Protein AF-A0A383BHK9-F1 (afdb_monomer_lite)

Secondary structure (DSSP, 8-state):
---TTSHHHH--SHHHHIIIIIHHHHHHHHHHSPTT-EEEEE---EEE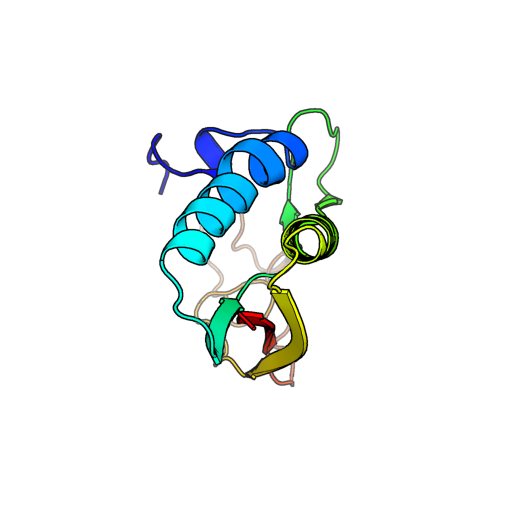--TT-SS-EEE--HHHHHHHHHT-TTEEEEEEEEEEEPPPTT-GGGT-PPP-SSTT-SGGGSPPPPPS-EEEEEEEEEE-

pLDDT: mean 89.37, std 9.7, range [52.38, 98.75]

Organism: NCBI:txid408172

Sequence (128 aa):
SYDDTQSWVRYKSIEEWNELFLHKALSNIWNTIKPGGYLLVNISDVNASSKGKKTKGWLSICDPMNDFLDTFKDSEYKGCVGYEMAKRPNCIGVGTAKVTEETNRKPEYILPDKEGLFGEPIWIWKKI

Radius of gyration: 17.71 Å; chains: 1; bounding box: 41×37×50 Å

Foldseek 3Di:
DQDCPDLCNVAQALVCSQPVPVLVVVVVVVVVADAQGKDKDQDDWDQADGPPDPDTDTRDRPVSNVVSQVPDPQKDWPDKDWDWDDDDAQDQVQQNNAQDPPPCRHPVSRDHHDPDTDTTIITMMGGD

Structure (mmCIF, N/CA/C/O backbone):
data_AF-A0A383BHK9-F1
#
_entry.id   AF-A0A383BHK9-F1
#
loop_
_atom_site.group_PDB
_atom_site.id
_atom_site.type_symbol
_atom_site.label_atom_id
_atom_site.label_alt_id
_atom_site.label_comp_id
_atom_site.label_asym_id
_atom_site.label_entity_id
_atom_site.label_seq_id
_atom_site.pdbx_PDB_ins_code
_atom_site.Cartn_x
_atom_site.Cartn_y
_atom_site.Cartn_z
_atom_site.occupancy
_atom_site.B_iso_or_equiv
_atom_site.auth_seq_id
_atom_site.auth_comp_id
_atom_site.auth_asym_id
_atom_site.auth_atom_id
_atom_site.pdbx_PDB_model_num
ATOM 1 N N . SER A 1 1 ? 4.279 8.735 -19.440 1.00 52.38 1 SER A N 1
ATOM 2 C CA . SER A 1 1 ? 3.474 9.762 -18.753 1.00 52.38 1 SER A CA 1
ATOM 3 C C . SER A 1 1 ? 4.365 10.415 -17.708 1.00 52.38 1 SER A C 1
ATOM 5 O O . SER A 1 1 ? 4.856 9.690 -16.851 1.00 52.38 1 SER A O 1
ATOM 7 N N . TYR A 1 2 ? 4.670 11.710 -17.844 1.00 62.31 2 TYR A N 1
ATOM 8 C CA . TYR A 1 2 ? 5.584 12.483 -16.977 1.00 62.31 2 TYR A CA 1
ATOM 9 C C . TYR A 1 2 ? 4.849 13.674 -16.347 1.00 62.31 2 TYR A C 1
ATOM 11 O O . TYR A 1 2 ? 5.348 14.788 -16.347 1.00 62.31 2 TYR A O 1
ATOM 19 N N . ASP A 1 3 ? 3.617 13.453 -15.895 1.00 82.25 3 ASP A N 1
ATOM 20 C CA . ASP A 1 3 ? 2.847 14.497 -15.223 1.00 82.25 3 ASP A CA 1
ATOM 21 C C . ASP A 1 3 ? 3.472 14.801 -13.849 1.00 82.25 3 ASP A C 1
ATOM 23 O O . ASP A 1 3 ? 3.668 13.896 -13.030 1.00 82.25 3 ASP A O 1
ATOM 27 N N . ASP A 1 4 ? 3.780 16.074 -13.604 1.00 83.88 4 ASP A N 1
ATOM 28 C CA . ASP A 1 4 ? 4.452 16.559 -12.394 1.00 83.88 4 ASP A CA 1
ATOM 29 C C . ASP A 1 4 ? 3.628 16.343 -11.114 1.00 83.88 4 ASP A C 1
ATOM 31 O O . ASP A 1 4 ? 4.156 16.412 -10.001 1.00 83.88 4 ASP A O 1
ATOM 35 N N . THR A 1 5 ? 2.334 16.042 -11.249 1.00 87.38 5 THR A N 1
ATOM 36 C CA . THR A 1 5 ? 1.436 15.752 -10.125 1.00 87.38 5 THR A CA 1
ATOM 37 C C . THR A 1 5 ? 1.540 14.314 -9.611 1.00 87.38 5 THR A C 1
ATOM 39 O O . THR A 1 5 ? 1.090 14.033 -8.496 1.00 87.38 5 THR A O 1
ATOM 42 N N . GLN A 1 6 ? 2.166 13.408 -10.370 1.00 88.00 6 GLN A N 1
ATOM 43 C CA . GLN A 1 6 ? 2.343 12.006 -9.987 1.00 88.00 6 GLN A CA 1
ATOM 44 C C . GLN A 1 6 ? 3.159 11.889 -8.691 1.00 88.00 6 GLN A C 1
ATOM 46 O O . GLN A 1 6 ? 4.201 12.525 -8.529 1.00 88.00 6 GLN A O 1
ATOM 51 N N . SER A 1 7 ? 2.729 11.035 -7.759 1.00 91.88 7 SER A N 1
ATOM 52 C CA . SER A 1 7 ? 3.352 10.950 -6.430 1.00 91.88 7 SER A CA 1
ATOM 53 C C . SER A 1 7 ? 4.832 10.570 -6.478 1.00 91.88 7 SER A C 1
ATOM 55 O O . SER A 1 7 ? 5.642 11.203 -5.812 1.00 91.88 7 SER A O 1
ATOM 57 N N . TRP A 1 8 ? 5.216 9.614 -7.325 1.00 87.25 8 TRP A N 1
ATOM 58 C CA . TRP A 1 8 ? 6.617 9.218 -7.532 1.00 87.25 8 TRP A CA 1
ATOM 59 C C . TRP A 1 8 ? 7.451 10.294 -8.253 1.00 87.25 8 TRP A C 1
ATOM 61 O O . TRP A 1 8 ? 8.683 10.267 -8.226 1.00 87.25 8 TRP A O 1
ATOM 71 N N . VAL A 1 9 ? 6.799 11.266 -8.906 1.00 88.75 9 VAL A N 1
ATOM 72 C CA . VAL A 1 9 ? 7.478 12.444 -9.454 1.00 88.75 9 VAL A CA 1
ATOM 73 C C . VAL A 1 9 ? 7.735 13.468 -8.349 1.00 88.75 9 VAL A C 1
ATOM 75 O O . VAL A 1 9 ? 8.824 14.038 -8.320 1.00 88.75 9 VAL A O 1
ATOM 78 N N . ARG A 1 10 ? 6.789 13.662 -7.427 1.00 91.69 10 ARG A N 1
ATOM 79 C CA . ARG A 1 10 ? 6.890 14.635 -6.328 1.00 91.69 10 ARG A CA 1
ATOM 80 C C . ARG A 1 10 ? 7.781 14.167 -5.175 1.00 91.69 10 ARG A C 1
ATOM 82 O O . ARG A 1 10 ? 8.545 14.967 -4.646 1.00 91.69 10 ARG A O 1
ATOM 89 N N . TYR A 1 11 ? 7.701 12.890 -4.815 1.00 93.56 11 TYR A N 1
ATOM 90 C CA . TYR A 1 11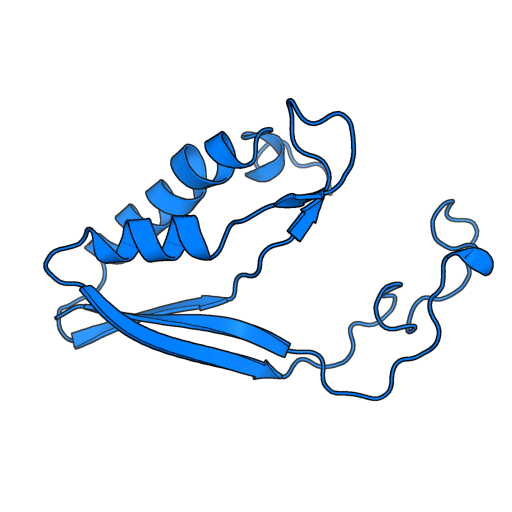 ? 8.441 12.271 -3.713 1.00 93.56 11 TYR A CA 1
ATOM 91 C C . TYR A 1 11 ? 9.460 11.301 -4.300 1.00 93.56 11 TYR A C 1
ATOM 93 O O . TYR A 1 11 ? 9.099 10.263 -4.855 1.00 93.56 11 TYR A O 1
ATOM 101 N N . LYS A 1 12 ? 10.733 11.705 -4.285 1.00 90.69 12 LYS A N 1
ATOM 102 C CA . LYS A 1 12 ? 11.779 11.049 -5.082 1.00 90.69 12 LYS A CA 1
ATOM 103 C C . LYS A 1 12 ? 12.503 9.952 -4.311 1.00 90.69 12 LYS A C 1
ATOM 105 O O . LYS A 1 12 ? 13.136 9.109 -4.952 1.00 90.69 12 LYS A O 1
ATOM 110 N N . SER A 1 13 ? 12.479 9.984 -2.978 1.00 93.81 13 SER A N 1
ATOM 111 C CA . SER A 1 13 ? 12.914 8.848 -2.164 1.00 93.81 13 SER A CA 1
ATOM 112 C C . SER A 1 13 ? 11.727 7.957 -1.802 1.00 93.81 13 SER A C 1
ATOM 114 O O . SER A 1 13 ? 10.587 8.418 -1.740 1.00 93.81 13 SER A O 1
ATOM 116 N N . ILE A 1 14 ? 11.993 6.671 -1.580 1.00 94.44 14 ILE A N 1
ATOM 117 C CA . ILE A 1 14 ? 10.961 5.723 -1.158 1.00 94.44 14 ILE A CA 1
ATOM 118 C C . ILE A 1 14 ? 10.392 6.079 0.219 1.00 94.44 14 ILE A C 1
ATOM 120 O O . ILE A 1 14 ? 9.195 5.949 0.440 1.00 94.44 14 ILE A O 1
ATOM 124 N N . GLU A 1 15 ? 11.230 6.592 1.116 1.00 94.75 15 GLU A N 1
ATOM 125 C CA . GLU A 1 15 ? 10.841 7.033 2.455 1.00 94.75 15 GLU A CA 1
ATOM 126 C C . GLU A 1 15 ? 9.875 8.224 2.368 1.00 94.75 15 GLU A C 1
ATOM 128 O O . GLU A 1 15 ? 8.776 8.170 2.916 1.00 94.75 15 GLU A O 1
ATOM 133 N N . GLU A 1 16 ? 10.226 9.251 1.580 1.00 96.12 16 GLU A N 1
ATOM 134 C CA . GLU A 1 16 ? 9.338 10.387 1.299 1.00 96.12 16 GLU A CA 1
ATOM 135 C C . GLU A 1 16 ? 8.022 9.920 0.670 1.00 96.12 16 GLU A C 1
ATOM 137 O O . GLU A 1 16 ? 6.956 10.433 1.004 1.00 96.12 16 GLU A O 1
ATOM 142 N N . TRP A 1 17 ? 8.080 8.960 -0.253 1.00 96.88 17 TRP A N 1
ATOM 143 C CA . TRP A 1 17 ? 6.893 8.458 -0.932 1.00 96.88 17 TRP A CA 1
ATOM 144 C C . TRP A 1 17 ? 5.963 7.694 0.023 1.00 96.88 17 TRP A C 1
ATOM 146 O O . TRP A 1 17 ? 4.753 7.933 0.017 1.00 96.88 17 TRP A O 1
ATOM 156 N N . ASN A 1 18 ? 6.508 6.839 0.890 1.00 97.25 18 ASN A N 1
ATOM 157 C CA . ASN A 1 18 ? 5.724 6.143 1.908 1.00 97.25 18 ASN A CA 1
ATOM 158 C C . ASN A 1 18 ? 5.093 7.143 2.889 1.00 97.25 18 ASN A C 1
ATOM 160 O O . ASN A 1 18 ? 3.872 7.188 3.027 1.00 97.25 18 ASN A O 1
ATOM 164 N N . GLU A 1 19 ? 5.889 8.014 3.507 1.00 97.38 19 GLU A N 1
ATOM 165 C CA . GLU A 1 19 ? 5.412 8.874 4.596 1.00 97.38 19 GLU A CA 1
ATOM 166 C C . GLU A 1 19 ? 4.576 10.065 4.117 1.00 97.38 19 GLU A C 1
ATOM 168 O O . GLU A 1 19 ? 3.541 10.396 4.702 1.00 97.38 19 GLU A O 1
ATOM 173 N N . LEU A 1 20 ? 5.013 10.748 3.057 1.00 97.00 20 LEU A N 1
ATOM 174 C CA . LEU A 1 20 ? 4.403 12.006 2.625 1.00 97.00 20 LEU A CA 1
ATOM 175 C C . LEU A 1 20 ? 3.281 11.813 1.609 1.00 97.00 20 LEU A C 1
ATOM 177 O O . LEU A 1 20 ? 2.508 12.754 1.410 1.00 97.00 20 LEU A O 1
ATOM 181 N N . PHE A 1 21 ? 3.174 10.633 0.996 1.00 97.50 21 PHE A N 1
ATOM 182 C CA . PHE A 1 21 ? 2.086 10.297 0.085 1.00 97.50 21 PHE A CA 1
ATOM 183 C C . PHE A 1 21 ? 1.234 9.141 0.600 1.00 97.50 21 PHE A C 1
ATOM 185 O O . PHE A 1 21 ? 0.075 9.379 0.942 1.00 97.50 21 PHE A O 1
ATOM 192 N N . LEU A 1 22 ? 1.778 7.921 0.665 1.00 98.12 22 LEU A N 1
ATOM 193 C CA . LEU A 1 22 ? 0.969 6.727 0.924 1.00 98.12 22 LEU A CA 1
ATOM 194 C C . LEU A 1 22 ? 0.305 6.783 2.307 1.00 98.12 22 LEU A C 1
ATOM 196 O O . LEU A 1 22 ? -0.917 6.688 2.397 1.00 98.12 22 LEU A O 1
ATOM 200 N N . HIS A 1 23 ? 1.069 7.033 3.371 1.00 98.50 23 HIS A N 1
ATOM 201 C CA . HIS A 1 23 ? 0.544 7.093 4.740 1.00 98.50 23 HIS A CA 1
ATOM 202 C C . HIS A 1 23 ? -0.479 8.223 4.904 1.00 98.50 23 HIS A C 1
ATOM 204 O O . HIS A 1 23 ? -1.537 8.030 5.503 1.00 98.50 23 HIS A O 1
ATOM 210 N N . LYS A 1 24 ? -0.232 9.396 4.301 1.00 98.19 24 LYS A N 1
ATOM 211 C CA . LYS A 1 24 ? -1.201 10.506 4.317 1.00 98.19 24 LYS A CA 1
ATOM 212 C C . LYS A 1 24 ? -2.497 10.154 3.595 1.00 98.19 24 LYS A C 1
ATOM 214 O O . LYS A 1 24 ? -3.575 10.460 4.100 1.00 98.19 24 LYS A O 1
ATOM 219 N N . ALA A 1 25 ? -2.408 9.515 2.430 1.00 98.19 25 ALA A N 1
ATOM 220 C CA . ALA A 1 25 ? -3.582 9.078 1.685 1.00 98.19 25 ALA A CA 1
ATOM 221 C C . ALA A 1 25 ? -4.392 8.050 2.488 1.00 98.19 25 ALA A C 1
ATOM 223 O O . ALA A 1 25 ? -5.602 8.212 2.643 1.00 98.19 25 ALA A O 1
ATOM 224 N N . LEU A 1 26 ? -3.722 7.046 3.058 1.00 98.62 26 LEU A N 1
ATOM 225 C CA . LEU A 1 26 ? -4.360 6.005 3.860 1.00 98.62 26 LEU A CA 1
ATOM 226 C C . LEU A 1 26 ? -4.984 6.558 5.142 1.00 98.62 26 LEU A C 1
ATOM 228 O O . LEU A 1 26 ? -6.110 6.193 5.454 1.00 98.62 26 LEU A O 1
ATOM 232 N N . SER A 1 27 ? -4.323 7.491 5.832 1.00 98.44 27 SER A N 1
ATOM 233 C CA . SER A 1 27 ? -4.886 8.186 6.998 1.00 98.44 27 SER A CA 1
ATOM 234 C C . SER A 1 27 ? -6.191 8.910 6.656 1.00 98.44 27 SER A C 1
ATOM 236 O O . SER A 1 27 ? -7.205 8.750 7.338 1.00 98.44 27 SER A O 1
ATOM 238 N N . ASN A 1 28 ? -6.193 9.659 5.549 1.00 98.38 28 ASN A N 1
ATOM 239 C CA . ASN A 1 28 ? -7.381 10.369 5.086 1.00 98.38 28 ASN A CA 1
ATOM 240 C C . ASN A 1 28 ? -8.517 9.402 4.735 1.00 98.38 28 ASN A C 1
ATOM 242 O O . ASN A 1 28 ? -9.655 9.638 5.130 1.00 98.38 28 ASN A O 1
ATOM 246 N N . ILE A 1 29 ? -8.214 8.305 4.033 1.00 98.38 29 ILE A N 1
ATOM 247 C CA . ILE A 1 29 ? -9.199 7.276 3.680 1.00 98.38 29 ILE A CA 1
ATOM 248 C C . ILE A 1 29 ? -9.748 6.606 4.944 1.00 98.38 29 ILE A C 1
ATOM 250 O O . ILE A 1 29 ? -10.965 6.510 5.098 1.00 98.38 29 ILE A O 1
ATOM 254 N N . TRP A 1 30 ? -8.881 6.196 5.873 1.00 98.50 30 TRP A N 1
ATOM 255 C CA . TRP A 1 30 ? -9.256 5.475 7.092 1.00 98.50 30 TRP A CA 1
ATOM 256 C C . TRP A 1 30 ? -10.280 6.236 7.936 1.00 98.50 30 TRP A C 1
ATOM 258 O O . TRP A 1 30 ? -11.262 5.661 8.417 1.00 98.50 30 TRP A O 1
ATOM 268 N N . ASN A 1 31 ? -10.117 7.556 8.045 1.00 97.56 31 ASN A N 1
ATOM 269 C CA . ASN A 1 31 ? -11.042 8.428 8.772 1.00 97.56 31 ASN A CA 1
ATOM 270 C C . ASN A 1 31 ? -12.462 8.450 8.179 1.00 97.56 31 ASN A C 1
ATOM 272 O O . ASN A 1 31 ? -13.413 8.761 8.893 1.00 97.56 31 ASN A O 1
ATOM 276 N N . THR A 1 32 ? -12.629 8.086 6.904 1.00 98.12 32 THR A N 1
ATOM 277 C CA . THR A 1 32 ? -13.941 8.032 6.233 1.00 98.12 32 THR A CA 1
ATOM 278 C C . THR A 1 32 ? -14.632 6.670 6.336 1.00 98.12 32 THR A C 1
ATOM 280 O O . THR A 1 32 ? -15.840 6.570 6.111 1.00 98.12 32 THR A O 1
ATOM 283 N N . ILE A 1 33 ? -13.891 5.617 6.691 1.00 98.25 33 ILE A N 1
ATOM 284 C CA . ILE A 1 33 ? -14.430 4.263 6.838 1.00 98.25 33 ILE A CA 1
ATOM 285 C C . ILE A 1 33 ? -15.256 4.205 8.129 1.00 98.25 33 ILE A C 1
ATOM 287 O O . ILE A 1 33 ? -14.835 4.697 9.180 1.00 98.25 33 ILE A O 1
ATOM 291 N N . LYS A 1 34 ? -16.454 3.619 8.054 1.00 98.06 34 LYS A N 1
ATOM 292 C CA . LYS A 1 34 ? -17.310 3.370 9.224 1.00 98.06 34 LYS A CA 1
ATOM 293 C C . LYS A 1 34 ? -16.805 2.150 10.008 1.00 98.06 34 LYS A C 1
ATOM 295 O O . LYS A 1 34 ? -16.257 1.246 9.376 1.00 98.06 34 LYS A O 1
ATOM 300 N N . PRO A 1 35 ? -17.046 2.069 11.329 1.00 98.31 35 PRO A N 1
ATOM 301 C CA . PRO A 1 35 ? -16.857 0.831 12.086 1.00 98.31 35 PRO A CA 1
ATOM 302 C C . PRO A 1 35 ? -17.520 -0.362 11.381 1.00 98.31 35 PRO A C 1
ATOM 304 O O . PRO A 1 35 ? -18.632 -0.248 10.856 1.00 98.31 35 PRO A O 1
ATOM 307 N N . GLY A 1 36 ? -16.811 -1.484 11.299 1.00 98.38 36 GLY A N 1
ATOM 308 C CA . GLY A 1 36 ? -17.175 -2.665 10.513 1.00 98.38 36 GLY A CA 1
ATOM 309 C C . GLY A 1 36 ? -16.785 -2.628 9.027 1.00 98.38 36 GLY A C 1
ATOM 310 O O . GLY A 1 36 ? -16.891 -3.660 8.362 1.00 98.38 36 GLY A O 1
ATOM 311 N N . GLY A 1 37 ? -16.344 -1.482 8.498 1.00 98.56 37 GLY A N 1
ATOM 312 C CA . GLY A 1 37 ? -15.907 -1.317 7.111 1.00 98.56 37 GLY A CA 1
ATOM 313 C C . GLY A 1 37 ? -14.501 -1.861 6.838 1.00 98.56 37 GLY A C 1
ATOM 314 O O . GLY A 1 37 ? -13.734 -2.132 7.761 1.00 98.56 37 GLY A O 1
ATOM 315 N N . TYR A 1 38 ? -14.161 -2.006 5.555 1.00 98.50 38 TYR A N 1
ATOM 316 C CA . TYR A 1 38 ? -12.895 -2.592 5.108 1.00 98.50 38 TYR A CA 1
ATOM 317 C C . TYR A 1 38 ? -12.113 -1.641 4.200 1.00 98.50 38 TYR A C 1
ATOM 319 O O . TYR A 1 38 ? -12.689 -0.963 3.348 1.00 98.50 38 TYR A O 1
ATOM 327 N N . LEU A 1 39 ? -10.793 -1.651 4.365 1.00 98.56 39 LEU A N 1
ATOM 328 C CA . LEU A 1 39 ? -9.806 -1.067 3.468 1.00 98.56 39 LEU A CA 1
ATOM 329 C C . LEU A 1 39 ? -9.070 -2.206 2.757 1.00 98.56 39 LEU A C 1
ATOM 331 O O . LEU A 1 39 ? -8.503 -3.083 3.409 1.00 98.56 39 LEU A O 1
ATOM 335 N N . LEU A 1 40 ? -9.089 -2.190 1.425 1.00 98.12 40 LEU A N 1
ATOM 336 C CA . LEU A 1 40 ? -8.366 -3.138 0.580 1.00 98.12 40 LEU A CA 1
ATOM 337 C C . LEU A 1 40 ? -7.354 -2.355 -0.255 1.00 98.12 40 LEU A C 1
ATOM 339 O O . LEU A 1 40 ? -7.747 -1.479 -1.027 1.00 98.12 40 LEU A O 1
ATOM 343 N N . VAL A 1 41 ? -6.066 -2.668 -0.115 1.00 97.62 41 VAL A N 1
ATOM 344 C CA . VAL A 1 41 ? -4.987 -1.971 -0.830 1.00 97.62 41 VAL A CA 1
ATOM 345 C C . VAL A 1 41 ? -4.267 -2.952 -1.749 1.00 97.62 41 VAL A C 1
ATOM 347 O O . VAL A 1 41 ? -3.527 -3.810 -1.276 1.00 97.62 41 VAL A O 1
ATOM 350 N N . ASN A 1 42 ? -4.482 -2.826 -3.063 1.00 95.06 42 ASN A N 1
ATOM 351 C CA . ASN A 1 42 ? -3.683 -3.530 -4.069 1.00 95.06 42 ASN A CA 1
ATOM 352 C C . ASN A 1 42 ? -2.353 -2.785 -4.261 1.00 95.06 42 ASN A C 1
ATOM 354 O O . ASN A 1 42 ? -2.321 -1.746 -4.928 1.00 95.06 42 ASN A O 1
ATOM 358 N N . ILE A 1 43 ? -1.281 -3.281 -3.642 1.00 94.38 43 ILE A N 1
ATOM 359 C CA . ILE A 1 43 ? 0.054 -2.687 -3.750 1.00 94.38 43 ILE A CA 1
ATOM 360 C C . ILE A 1 43 ? 1.148 -3.699 -3.412 1.00 94.38 43 ILE A C 1
ATOM 362 O O . ILE A 1 43 ? 1.026 -4.458 -2.453 1.00 94.38 43 ILE A O 1
ATOM 366 N N . SER A 1 44 ? 2.242 -3.666 -4.173 1.00 92.69 44 SER A N 1
ATOM 367 C CA . SER A 1 44 ? 3.435 -4.478 -3.943 1.00 92.69 44 SER A CA 1
ATOM 368 C C . SER A 1 44 ? 4.677 -3.609 -3.775 1.00 92.69 44 SER A C 1
ATOM 370 O O . SER A 1 44 ? 4.730 -2.468 -4.238 1.00 92.69 44 SER A O 1
ATOM 372 N N . ASP A 1 45 ? 5.724 -4.201 -3.213 1.00 92.62 45 ASP A N 1
ATOM 373 C CA . ASP A 1 45 ? 7.075 -3.667 -3.336 1.00 92.62 45 ASP A CA 1
ATOM 374 C C . ASP A 1 45 ? 7.505 -3.589 -4.809 1.00 92.62 45 ASP A C 1
ATOM 376 O O . ASP A 1 45 ? 6.958 -4.270 -5.689 1.00 92.62 45 ASP A O 1
ATOM 380 N N . VAL A 1 46 ? 8.502 -2.747 -5.086 1.00 89.50 46 VAL A N 1
ATOM 381 C CA . VAL A 1 46 ? 8.939 -2.460 -6.458 1.00 89.50 46 VAL A CA 1
ATOM 382 C C . VAL A 1 46 ? 10.454 -2.512 -6.607 1.00 89.50 46 VAL A C 1
ATOM 384 O O . VAL A 1 46 ? 11.203 -2.069 -5.739 1.00 89.50 46 VAL A O 1
ATOM 387 N N . ASN A 1 47 ? 10.930 -2.994 -7.759 1.00 87.19 47 ASN A N 1
ATOM 388 C CA . ASN A 1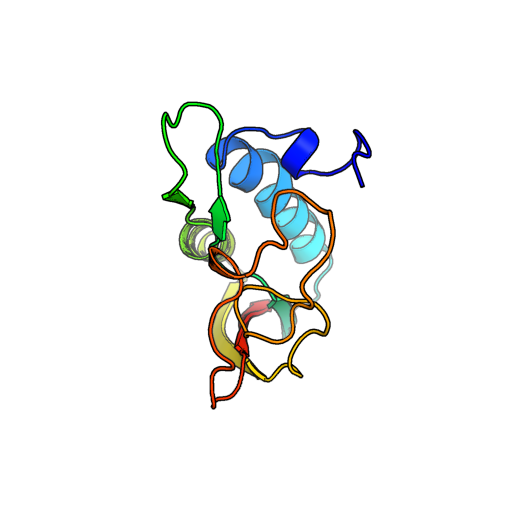 47 ? 12.336 -2.877 -8.143 1.00 87.19 47 ASN A CA 1
ATOM 389 C C . ASN A 1 47 ? 12.535 -1.595 -8.953 1.00 87.19 47 ASN A C 1
ATOM 391 O O . ASN A 1 47 ? 12.288 -1.565 -10.163 1.00 87.19 47 ASN A O 1
ATOM 395 N N . ALA A 1 48 ? 12.961 -0.527 -8.287 1.00 87.00 48 ALA A N 1
ATOM 396 C CA . ALA A 1 48 ? 13.070 0.786 -8.905 1.00 87.00 48 ALA A CA 1
ATOM 397 C C . ALA A 1 48 ? 14.283 1.570 -8.396 1.00 87.00 48 ALA A C 1
ATOM 399 O O . ALA A 1 48 ? 14.964 1.197 -7.439 1.00 87.00 48 ALA A O 1
ATOM 400 N N . SER A 1 49 ? 14.578 2.668 -9.088 1.00 87.25 49 SER A N 1
ATOM 401 C CA . SER A 1 49 ? 15.536 3.660 -8.607 1.00 87.25 49 SER A CA 1
ATOM 402 C C . SER A 1 49 ? 14.857 4.542 -7.562 1.00 87.25 49 SER A C 1
ATOM 404 O O . SER A 1 49 ? 13.707 4.931 -7.741 1.00 87.25 49 SER A O 1
ATOM 406 N N . SER A 1 50 ? 15.588 4.904 -6.513 1.00 88.62 50 SER A N 1
ATOM 407 C CA . SER A 1 50 ? 15.146 5.844 -5.479 1.00 88.62 50 SER A CA 1
ATOM 408 C C . SER A 1 50 ? 16.235 6.885 -5.260 1.00 88.62 50 SER A C 1
ATOM 410 O O . SER A 1 50 ? 17.424 6.552 -5.300 1.00 88.62 50 SER A O 1
ATOM 412 N N . LYS A 1 51 ? 15.856 8.142 -5.012 1.00 89.31 51 LYS A N 1
ATOM 413 C CA . LYS A 1 51 ? 16.808 9.201 -4.652 1.00 89.31 51 LYS A CA 1
ATOM 414 C C . LYS A 1 51 ? 17.642 8.753 -3.448 1.00 89.31 51 LYS A C 1
ATOM 416 O O . LYS A 1 51 ? 17.112 8.179 -2.504 1.00 89.31 51 LYS A O 1
ATOM 421 N N . GLY A 1 52 ? 18.952 8.985 -3.516 1.00 82.94 52 GLY A N 1
ATOM 422 C CA . GLY A 1 52 ? 19.907 8.558 -2.488 1.00 82.94 52 GLY A CA 1
ATOM 423 C C . GLY A 1 52 ? 20.460 7.137 -2.664 1.00 82.94 52 GLY A C 1
ATOM 424 O O . GLY A 1 52 ? 21.463 6.812 -2.034 1.00 82.94 52 GLY A O 1
ATOM 425 N N . LYS A 1 53 ? 19.897 6.308 -3.559 1.00 83.44 53 LYS A N 1
ATOM 426 C CA . LYS A 1 53 ? 20.445 4.982 -3.897 1.00 83.44 53 LYS A CA 1
ATOM 427 C C . LYS A 1 53 ? 21.222 5.033 -5.217 1.00 83.44 53 LYS A C 1
ATOM 429 O O . LYS A 1 53 ? 20.749 5.584 -6.206 1.00 83.44 53 LYS A O 1
ATOM 434 N N . LYS A 1 54 ? 22.430 4.451 -5.233 1.00 79.56 54 LYS A N 1
ATOM 435 C CA . LYS A 1 54 ? 23.324 4.440 -6.412 1.00 79.56 54 LYS A CA 1
ATOM 436 C C . LYS A 1 54 ? 22.856 3.494 -7.521 1.00 79.56 54 LYS A C 1
ATOM 438 O O . LYS A 1 54 ? 23.190 3.705 -8.682 1.00 79.56 54 LYS A O 1
ATOM 443 N N . THR A 1 55 ? 22.098 2.458 -7.174 1.00 82.62 55 THR A N 1
ATOM 444 C CA . THR A 1 55 ? 21.597 1.441 -8.104 1.00 82.62 55 THR A CA 1
ATOM 445 C C . THR A 1 55 ? 20.112 1.195 -7.871 1.00 82.62 55 THR A C 1
ATOM 447 O O . THR A 1 55 ? 19.587 1.483 -6.792 1.00 82.62 55 THR A O 1
ATOM 450 N N . LYS A 1 56 ? 19.436 0.637 -8.883 1.00 85.81 56 LYS A N 1
ATOM 451 C CA . LYS A 1 56 ? 18.104 0.052 -8.694 1.00 85.81 56 LYS A CA 1
ATOM 452 C C . LYS A 1 56 ? 18.170 -1.019 -7.610 1.00 85.81 56 LYS A C 1
ATOM 454 O O . LYS A 1 56 ? 19.171 -1.728 -7.495 1.00 85.81 56 LYS A O 1
ATOM 459 N N . GLY A 1 57 ? 17.104 -1.123 -6.837 1.00 87.81 57 GLY A N 1
ATOM 460 C CA . GLY A 1 57 ? 16.975 -2.135 -5.806 1.00 87.81 57 GLY A CA 1
ATOM 461 C C . GLY A 1 57 ? 15.521 -2.340 -5.435 1.00 87.81 57 GLY A C 1
ATOM 462 O O . GLY A 1 57 ? 14.644 -1.584 -5.856 1.00 87.81 57 GLY A O 1
ATOM 463 N N . TRP A 1 58 ? 15.284 -3.373 -4.635 1.00 89.44 58 TRP A N 1
ATOM 464 C CA . TRP A 1 58 ? 13.973 -3.603 -4.052 1.00 89.44 58 TRP A CA 1
ATOM 465 C C . TRP A 1 58 ? 13.652 -2.478 -3.061 1.00 89.44 58 TRP A C 1
ATOM 467 O O . TRP A 1 58 ? 14.459 -2.152 -2.183 1.00 89.44 58 TRP A O 1
ATOM 477 N N . LEU A 1 59 ? 12.515 -1.827 -3.269 1.00 92.31 59 LEU A N 1
ATOM 478 C CA . LEU A 1 59 ? 11.998 -0.742 -2.449 1.00 92.31 59 LEU A CA 1
ATOM 479 C C . LEU A 1 59 ? 10.799 -1.282 -1.669 1.00 92.31 59 LEU A C 1
ATOM 481 O O . LEU A 1 59 ? 9.799 -1.660 -2.279 1.00 92.31 59 LEU A O 1
ATOM 485 N N . SER A 1 60 ? 10.934 -1.327 -0.342 1.00 94.12 60 SER A N 1
ATOM 486 C CA . SER A 1 60 ? 9.882 -1.803 0.558 1.00 94.12 60 SER A CA 1
ATOM 487 C C . SER A 1 60 ? 8.781 -0.749 0.685 1.00 94.12 60 SER A C 1
ATOM 489 O O . SER A 1 60 ? 9.040 0.418 0.999 1.00 94.12 60 SER A O 1
ATOM 491 N N . ILE A 1 61 ? 7.559 -1.172 0.387 1.00 97.06 61 ILE A N 1
ATOM 492 C CA . ILE A 1 61 ? 6.320 -0.400 0.486 1.00 97.06 61 ILE A CA 1
ATOM 493 C C . ILE A 1 61 ? 5.351 -1.119 1.421 1.00 97.06 61 ILE A C 1
ATOM 495 O O . ILE A 1 61 ? 4.696 -0.477 2.237 1.00 97.06 61 ILE A O 1
ATOM 499 N N . CYS A 1 62 ? 5.264 -2.446 1.308 1.00 97.19 62 CYS A N 1
ATOM 500 C CA . CYS A 1 62 ? 4.241 -3.226 1.993 1.00 97.19 62 CYS A CA 1
ATOM 501 C C . CYS A 1 62 ? 4.420 -3.200 3.511 1.00 97.19 62 CYS A C 1
ATOM 503 O O . CYS A 1 62 ? 3.450 -2.942 4.220 1.00 97.19 62 CYS A O 1
ATOM 505 N N . ASP A 1 63 ? 5.640 -3.422 4.007 1.00 96.94 63 ASP A N 1
ATOM 506 C CA . ASP A 1 63 ? 5.885 -3.453 5.454 1.00 96.94 63 ASP A CA 1
ATOM 507 C C . ASP A 1 63 ? 5.664 -2.068 6.086 1.00 96.94 63 ASP A C 1
ATOM 509 O O . ASP A 1 63 ? 4.811 -1.976 6.966 1.00 96.94 63 ASP A O 1
ATOM 513 N N . PRO A 1 64 ? 6.265 -0.960 5.586 1.00 98.19 64 PRO A N 1
ATOM 514 C CA . PRO A 1 64 ? 5.995 0.376 6.126 1.00 98.19 64 PRO A CA 1
ATOM 515 C C . PRO A 1 64 ? 4.510 0.752 6.123 1.00 98.19 64 PRO A C 1
ATOM 517 O O . PRO A 1 64 ? 4.020 1.366 7.070 1.00 98.19 64 PRO A O 1
ATOM 520 N N . MET A 1 65 ? 3.782 0.368 5.069 1.00 98.38 65 MET A N 1
ATOM 521 C CA . MET A 1 65 ? 2.347 0.607 4.966 1.00 98.38 65 MET A CA 1
ATOM 522 C C . MET A 1 65 ? 1.556 -0.162 6.030 1.00 98.38 65 MET A C 1
ATOM 524 O O . MET A 1 65 ? 0.669 0.414 6.661 1.00 98.38 65 MET A O 1
ATOM 528 N N . ASN A 1 66 ? 1.828 -1.458 6.196 1.00 98.44 66 ASN A N 1
ATOM 529 C CA . ASN A 1 66 ? 1.120 -2.287 7.167 1.00 98.44 66 ASN A CA 1
ATOM 530 C C . ASN A 1 66 ? 1.461 -1.868 8.599 1.00 98.44 66 ASN A C 1
ATOM 532 O O . ASN A 1 66 ? 0.544 -1.717 9.399 1.00 98.44 66 ASN A O 1
ATOM 536 N N . ASP A 1 67 ? 2.733 -1.582 8.887 1.00 98.50 67 ASP A N 1
ATOM 537 C CA . ASP A 1 67 ? 3.176 -1.057 10.182 1.00 98.50 67 ASP A CA 1
ATOM 538 C C . ASP A 1 67 ? 2.457 0.257 10.516 1.00 98.50 67 ASP A C 1
ATOM 540 O O . ASP A 1 67 ? 2.016 0.467 11.644 1.00 98.50 67 ASP A O 1
ATOM 544 N N . PHE A 1 68 ? 2.283 1.140 9.526 1.00 98.69 68 PHE A N 1
ATOM 545 C CA . PHE A 1 68 ? 1.534 2.382 9.697 1.00 98.69 68 PHE A CA 1
ATOM 546 C C . PHE A 1 68 ? 0.051 2.138 10.020 1.00 98.69 68 PHE A C 1
ATOM 548 O O . PHE A 1 68 ? -0.484 2.769 10.934 1.00 98.69 68 PHE A O 1
ATOM 555 N N . LEU A 1 69 ? -0.619 1.234 9.299 1.00 98.62 69 LEU A N 1
ATOM 556 C CA . LEU A 1 69 ? -2.030 0.903 9.539 1.00 98.62 69 LEU A CA 1
ATOM 557 C C . LEU A 1 69 ? -2.249 0.217 10.897 1.00 98.62 69 LEU A C 1
ATOM 559 O O . LEU A 1 69 ? -3.281 0.452 11.528 1.00 98.62 69 LEU A O 1
ATOM 563 N N . ASP A 1 70 ? -1.271 -0.555 11.378 1.00 98.44 70 ASP A N 1
ATOM 564 C CA . ASP A 1 70 ? -1.290 -1.197 12.700 1.00 98.44 70 ASP A CA 1
ATOM 565 C C . ASP A 1 70 ? -1.242 -0.182 13.856 1.00 98.44 70 ASP A C 1
ATOM 567 O O . ASP A 1 70 ? -1.667 -0.463 14.974 1.00 98.44 70 ASP A O 1
ATOM 571 N N . THR A 1 71 ? -0.790 1.053 13.598 1.00 98.56 71 THR A N 1
ATOM 572 C CA . THR A 1 71 ? -0.791 2.114 14.622 1.00 98.56 71 THR A CA 1
ATOM 573 C C . THR A 1 71 ? -2.190 2.625 14.979 1.00 98.56 71 THR A C 1
ATOM 575 O O . THR A 1 71 ? -2.367 3.299 16.003 1.00 98.56 71 THR A O 1
ATOM 578 N N . PHE A 1 72 ? -3.199 2.349 14.150 1.00 98.38 72 PHE A N 1
ATOM 579 C CA . PHE A 1 72 ? -4.564 2.802 14.389 1.00 98.38 72 PHE A CA 1
ATOM 580 C C . PHE A 1 72 ? -5.255 1.904 15.418 1.00 98.38 72 PHE A C 1
ATOM 582 O O . PHE A 1 72 ? -5.415 0.708 15.233 1.00 98.38 72 PHE A O 1
ATOM 589 N N . LYS A 1 73 ? -5.730 2.498 16.517 1.00 97.75 73 LYS A N 1
ATOM 590 C CA . LYS A 1 73 ? -6.349 1.747 17.628 1.00 97.75 73 LYS A CA 1
ATOM 591 C C . LYS A 1 73 ? -7.615 0.981 17.235 1.00 97.75 73 LYS A C 1
ATOM 593 O O . LYS A 1 73 ? -8.021 0.079 17.957 1.00 97.75 73 LYS A O 1
ATOM 598 N N . ASP A 1 74 ? -8.265 1.407 16.158 1.00 98.19 74 ASP A N 1
ATOM 599 C CA . ASP A 1 74 ? -9.485 0.825 15.612 1.00 98.19 74 ASP A CA 1
ATOM 600 C C . ASP A 1 74 ? -9.227 0.014 14.333 1.00 98.19 74 ASP A C 1
ATOM 602 O O . ASP A 1 74 ? -10.166 -0.235 13.581 1.00 98.19 74 ASP A O 1
ATOM 606 N N . SER A 1 75 ? -7.983 -0.397 14.062 1.00 98.31 75 SER A N 1
ATOM 607 C CA . SER A 1 75 ? -7.647 -1.262 12.930 1.00 98.31 75 SER A CA 1
ATOM 608 C C . SER A 1 75 ? -7.454 -2.720 13.338 1.00 98.31 75 SER A C 1
ATOM 610 O O . SER A 1 75 ? -7.042 -3.057 14.444 1.00 98.31 75 SER A O 1
ATOM 612 N N . GLU A 1 76 ? -7.808 -3.611 12.416 1.00 98.56 76 GLU A N 1
ATOM 613 C CA . GLU A 1 76 ? -7.628 -5.050 12.548 1.00 98.56 76 GLU A CA 1
ATOM 614 C C . GLU A 1 76 ? -7.111 -5.616 11.226 1.00 98.56 76 GLU A C 1
ATOM 616 O O . GLU A 1 76 ? -7.805 -5.554 10.202 1.00 98.56 76 GLU A O 1
ATOM 621 N N . TYR A 1 77 ? -5.910 -6.192 11.236 1.00 98.44 77 TYR A N 1
ATOM 622 C CA . TYR A 1 77 ? -5.363 -6.856 10.059 1.00 98.44 77 TYR A CA 1
ATOM 623 C C . TYR A 1 77 ? -6.133 -8.146 9.757 1.00 98.44 77 TYR A C 1
ATOM 625 O O . TYR A 1 77 ? -6.328 -8.998 10.624 1.00 98.44 77 TYR A O 1
ATOM 633 N N . LYS A 1 78 ? -6.581 -8.304 8.508 1.00 98.44 78 LYS A N 1
ATOM 634 C CA . LYS A 1 78 ? -7.357 -9.472 8.059 1.00 98.44 78 LYS A CA 1
ATOM 635 C C . LYS A 1 78 ? -6.579 -10.420 7.159 1.00 98.44 78 LYS A C 1
ATOM 637 O O . LYS A 1 78 ? -7.094 -11.484 6.827 1.00 98.44 78 LYS A O 1
ATOM 642 N N . GLY A 1 79 ? -5.352 -10.066 6.795 1.00 97.38 79 GLY A N 1
ATOM 643 C CA . GLY A 1 79 ? -4.509 -10.862 5.915 1.00 97.38 79 GLY A CA 1
ATOM 644 C C . GLY A 1 79 ? -4.270 -10.202 4.561 1.00 97.38 79 GLY A C 1
ATOM 645 O O . GLY A 1 79 ? -4.650 -9.058 4.303 1.00 97.38 79 GLY A O 1
ATOM 646 N N . CYS A 1 80 ? -3.630 -10.970 3.687 1.00 96.44 80 CYS A N 1
ATOM 647 C CA . CYS A 1 80 ? -3.307 -10.590 2.324 1.00 96.44 80 CYS A CA 1
ATOM 648 C C . CYS A 1 80 ? -3.810 -11.683 1.383 1.00 96.44 80 CYS A C 1
ATOM 650 O O . CYS A 1 80 ? -3.615 -12.872 1.647 1.00 96.44 80 CYS A O 1
ATOM 652 N N . VAL A 1 81 ? -4.471 -11.281 0.302 1.00 94.62 81 VAL A N 1
ATOM 653 C CA . VAL A 1 81 ? -4.938 -12.195 -0.745 1.00 94.62 81 VAL A CA 1
ATOM 654 C C . VAL A 1 81 ? -4.226 -11.885 -2.053 1.00 94.62 81 VAL A C 1
ATOM 656 O O . VAL A 1 81 ? -3.981 -10.726 -2.378 1.00 94.62 81 VAL A O 1
ATOM 659 N N . GLY A 1 82 ? -3.894 -12.924 -2.816 1.00 91.12 82 GLY A N 1
ATOM 660 C CA . GLY A 1 82 ? -3.387 -12.758 -4.174 1.00 91.12 82 GLY A CA 1
ATOM 661 C C . GLY A 1 82 ? -4.540 -12.491 -5.135 1.00 91.12 82 GLY A C 1
ATOM 662 O O . GLY A 1 82 ? -5.454 -13.307 -5.240 1.00 91.12 82 GLY A O 1
ATOM 663 N N . TYR A 1 83 ? -4.495 -11.367 -5.842 1.00 87.12 83 TYR A N 1
ATOM 664 C CA . TYR A 1 83 ? -5.401 -11.085 -6.943 1.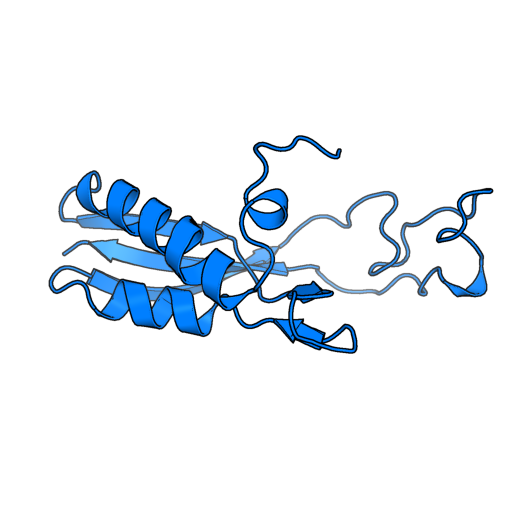00 87.12 83 TYR A CA 1
ATOM 665 C C . TYR A 1 83 ? -4.779 -11.564 -8.246 1.00 87.12 83 TYR A C 1
ATOM 667 O O . TYR A 1 83 ? -3.822 -10.968 -8.743 1.00 87.12 83 TYR A O 1
ATOM 675 N N . GLU A 1 84 ? -5.309 -12.666 -8.770 1.00 86.69 84 GLU A N 1
ATOM 676 C CA . GLU A 1 84 ? -4.903 -13.203 -10.061 1.00 86.69 84 GLU A CA 1
ATOM 677 C C . GLU A 1 84 ? -5.230 -12.209 -11.179 1.00 86.69 84 GLU A C 1
ATOM 679 O O . GLU A 1 84 ? -6.354 -11.735 -11.336 1.00 86.69 84 GLU A O 1
ATOM 684 N N . MET A 1 85 ? -4.213 -11.901 -11.970 1.00 78.19 85 MET A N 1
ATOM 685 C CA . MET A 1 85 ? -4.238 -10.922 -13.038 1.00 78.19 85 MET A CA 1
ATOM 686 C C . MET A 1 85 ? -3.991 -11.614 -14.373 1.00 78.19 85 MET A C 1
ATOM 688 O O . MET A 1 85 ? -3.091 -12.446 -14.514 1.00 78.19 85 MET A O 1
ATOM 692 N N . ALA A 1 86 ? -4.729 -11.188 -15.398 1.00 78.12 86 ALA A N 1
ATOM 693 C CA . ALA A 1 86 ? -4.411 -11.560 -16.769 1.00 78.12 86 ALA A CA 1
ATOM 694 C C . ALA A 1 86 ? -2.987 -11.103 -17.136 1.00 78.12 86 ALA A C 1
ATOM 696 O O . ALA A 1 86 ? -2.525 -10.038 -16.706 1.00 78.12 86 ALA A O 1
ATOM 697 N N . LYS A 1 87 ? -2.297 -11.881 -17.983 1.00 76.06 87 LYS A N 1
ATOM 698 C CA . LYS A 1 87 ? -0.987 -11.486 -18.517 1.00 76.06 87 LYS A CA 1
ATOM 699 C C . LYS A 1 87 ? -1.114 -10.122 -19.197 1.00 76.06 87 LYS A C 1
ATOM 701 O O . LYS A 1 87 ? -1.849 -9.968 -20.172 1.00 76.06 87 LYS A O 1
ATOM 706 N N . ARG A 1 88 ? -0.389 -9.119 -18.691 1.00 73.31 88 ARG A N 1
ATOM 707 C CA . ARG A 1 88 ? -0.401 -7.776 -19.287 1.00 73.31 88 ARG A CA 1
ATOM 708 C C . ARG A 1 88 ? 0.140 -7.861 -20.714 1.00 73.31 88 ARG A C 1
ATOM 710 O O . ARG A 1 88 ? 1.231 -8.406 -20.880 1.00 73.31 88 ARG A O 1
ATOM 717 N N . PRO A 1 89 ? -0.548 -7.324 -21.735 1.00 76.00 89 PRO A N 1
ATOM 718 C CA . PRO A 1 89 ? 0.018 -7.241 -23.074 1.00 76.00 89 PRO A CA 1
ATOM 719 C C . PRO A 1 89 ? 1.241 -6.317 -23.070 1.00 76.00 89 PRO A C 1
ATOM 721 O O . PRO A 1 89 ? 1.312 -5.361 -22.297 1.00 76.00 89 PRO A O 1
ATOM 724 N N . ASN A 1 90 ? 2.206 -6.585 -23.948 1.00 76.94 90 ASN A N 1
ATOM 725 C CA . ASN A 1 90 ? 3.409 -5.769 -24.119 1.00 76.94 90 ASN A CA 1
ATOM 726 C C . ASN A 1 90 ? 4.277 -5.615 -22.851 1.00 76.94 90 ASN A C 1
ATOM 728 O O . ASN A 1 90 ? 4.947 -4.591 -22.674 1.00 76.94 90 ASN A O 1
ATOM 732 N N . CYS A 1 91 ? 4.324 -6.615 -21.972 1.00 76.50 91 CYS A N 1
ATOM 733 C CA . CYS A 1 91 ? 5.099 -6.560 -20.735 1.00 76.50 91 CYS A CA 1
ATOM 734 C C . CYS A 1 91 ? 6.361 -7.430 -20.827 1.00 76.50 91 CYS A C 1
ATOM 736 O O . CYS A 1 91 ? 6.296 -8.636 -21.052 1.00 76.50 91 CYS A O 1
ATOM 738 N N . ILE A 1 92 ? 7.526 -6.799 -20.635 1.00 78.19 92 ILE A N 1
ATOM 739 C CA . ILE A 1 92 ? 8.841 -7.459 -20.715 1.00 78.19 92 ILE A CA 1
ATOM 740 C C . ILE A 1 92 ? 8.967 -8.554 -19.653 1.00 78.19 92 ILE A C 1
ATOM 742 O O . ILE A 1 92 ? 9.437 -9.646 -19.946 1.00 78.19 92 ILE A O 1
ATOM 746 N N . GLY A 1 93 ? 8.510 -8.269 -18.429 1.00 71.25 93 GLY A N 1
ATOM 747 C CA . GLY A 1 93 ? 8.675 -9.147 -17.268 1.00 71.25 93 GLY A CA 1
ATOM 748 C C . GLY A 1 93 ? 7.917 -10.477 -17.346 1.00 71.25 93 GLY A C 1
ATOM 749 O O . GLY A 1 93 ? 8.280 -11.422 -16.650 1.00 71.25 93 GLY A O 1
ATOM 750 N N . VAL A 1 94 ? 6.882 -10.544 -18.189 1.00 73.62 94 VAL A N 1
ATOM 751 C CA . VAL A 1 94 ? 6.026 -11.729 -18.390 1.00 73.62 94 VAL A CA 1
ATOM 752 C C . VAL A 1 94 ? 6.114 -12.275 -19.820 1.00 73.62 94 VAL A C 1
ATOM 754 O O . VAL A 1 94 ? 5.304 -13.108 -20.197 1.00 73.62 94 VAL A O 1
ATOM 757 N N . GLY A 1 95 ? 7.067 -11.787 -20.623 1.00 75.06 95 GLY A N 1
ATOM 758 C CA . GLY A 1 95 ? 7.359 -12.304 -21.964 1.00 75.06 95 GLY A CA 1
ATOM 759 C C . GLY A 1 95 ? 6.316 -12.021 -23.049 1.00 75.06 95 GLY A C 1
ATOM 760 O O . GLY A 1 95 ? 6.386 -12.585 -24.133 1.00 75.06 95 GLY A O 1
ATOM 761 N N . THR A 1 96 ? 5.375 -11.106 -22.808 1.00 82.00 96 THR A N 1
ATOM 762 C CA . THR A 1 96 ? 4.367 -10.678 -23.800 1.00 82.00 96 THR A CA 1
ATOM 763 C C . THR A 1 96 ? 4.788 -9.424 -24.576 1.00 82.00 96 THR A C 1
ATOM 765 O O . THR A 1 96 ? 4.008 -8.865 -25.351 1.00 82.00 96 THR A O 1
ATOM 768 N N . ALA A 1 97 ? 5.998 -8.918 -24.325 1.00 84.19 97 ALA A N 1
ATOM 769 C CA . ALA A 1 97 ? 6.582 -7.800 -25.052 1.00 84.19 97 ALA A CA 1
ATOM 770 C C . ALA A 1 97 ? 6.880 -8.166 -26.510 1.00 84.19 97 ALA A C 1
ATOM 772 O O . ALA A 1 97 ? 7.398 -9.241 -26.790 1.00 84.19 97 ALA A O 1
ATOM 773 N N . LYS A 1 98 ? 6.618 -7.235 -27.432 1.00 84.50 98 LYS A N 1
ATOM 774 C CA . LYS A 1 98 ? 7.098 -7.325 -28.816 1.00 84.50 98 LYS A CA 1
ATOM 775 C C . LYS A 1 98 ? 8.446 -6.624 -28.956 1.00 84.50 98 LYS A C 1
ATOM 777 O O . LYS A 1 98 ? 8.687 -5.614 -28.291 1.00 84.50 98 LYS A O 1
ATOM 782 N N . VAL A 1 99 ? 9.289 -7.148 -29.844 1.00 85.06 99 VAL A N 1
ATOM 783 C CA . VAL A 1 99 ? 10.509 -6.460 -30.281 1.00 85.06 99 VAL A CA 1
ATOM 784 C C . VAL A 1 99 ? 10.109 -5.224 -31.082 1.00 85.06 99 VAL A C 1
ATOM 786 O O . VAL A 1 99 ? 9.257 -5.316 -31.966 1.00 85.06 99 VAL A O 1
ATOM 789 N N . THR A 1 100 ? 10.697 -4.074 -30.760 1.00 85.75 100 THR A N 1
ATOM 790 C CA . THR A 1 100 ? 10.482 -2.804 -31.477 1.00 85.75 100 THR A CA 1
ATOM 791 C C . THR A 1 100 ? 11.784 -1.995 -31.514 1.00 85.75 100 THR A C 1
ATOM 793 O O . THR A 1 100 ? 12.782 -2.412 -30.929 1.00 85.75 100 THR A O 1
ATOM 796 N N . GLU A 1 101 ? 11.778 -0.833 -32.174 1.00 86.88 101 GLU A N 1
ATOM 797 C CA . GLU A 1 101 ? 12.924 0.093 -32.200 1.00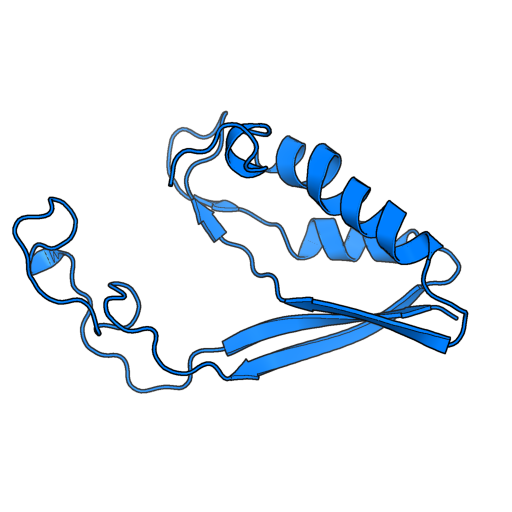 86.88 101 GLU A CA 1
ATOM 798 C C . GLU A 1 101 ? 13.173 0.806 -30.855 1.00 86.88 101 GLU A C 1
ATOM 800 O O . GLU A 1 101 ? 14.205 1.455 -30.678 1.00 86.88 101 GLU A O 1
ATOM 805 N N . GLU A 1 102 ? 12.261 0.684 -29.880 1.00 81.44 102 GLU A N 1
ATOM 806 C CA . GLU A 1 102 ? 12.466 1.245 -28.544 1.00 81.44 102 GLU A CA 1
ATOM 807 C C . GLU A 1 102 ? 13.701 0.623 -27.870 1.00 81.44 102 GLU A C 1
ATOM 809 O O . GLU A 1 102 ? 13.934 -0.588 -27.903 1.00 81.44 102 GLU A O 1
ATOM 814 N N . THR A 1 103 ? 14.490 1.450 -27.183 1.00 81.31 103 THR A N 1
ATOM 815 C CA . THR A 1 103 ? 15.783 1.046 -26.602 1.00 81.31 103 THR A CA 1
ATOM 816 C C . THR A 1 103 ? 15.677 -0.075 -25.566 1.00 81.31 103 THR A C 1
ATOM 818 O O . THR A 1 103 ? 16.627 -0.836 -25.392 1.00 81.31 103 THR A O 1
ATOM 821 N N . ASN A 1 104 ? 14.526 -0.208 -24.906 1.00 76.69 104 ASN A N 1
ATOM 822 C CA . ASN A 1 104 ? 14.202 -1.255 -23.935 1.00 76.69 104 ASN A CA 1
ATOM 823 C C . ASN A 1 104 ? 13.414 -2.437 -24.539 1.00 76.69 104 ASN A C 1
ATOM 825 O O . ASN A 1 104 ? 12.960 -3.296 -23.788 1.00 76.69 104 ASN A O 1
ATOM 829 N N . ARG A 1 105 ? 13.227 -2.498 -25.863 1.00 81.88 105 ARG A N 1
ATOM 830 C CA . ARG A 1 105 ? 12.453 -3.540 -26.570 1.00 81.88 105 ARG A CA 1
ATOM 831 C C . ARG A 1 105 ? 13.303 -4.340 -27.555 1.00 81.88 105 ARG A C 1
ATOM 833 O O . ARG A 1 105 ? 12.795 -4.830 -28.560 1.00 81.88 105 ARG A O 1
ATOM 840 N N . LYS A 1 106 ? 14.591 -4.486 -27.264 1.00 86.38 106 LYS A N 1
ATOM 841 C CA . LYS A 1 106 ? 15.489 -5.351 -28.032 1.00 86.38 106 LYS A CA 1
ATOM 842 C C . LYS A 1 106 ? 15.323 -6.825 -27.631 1.00 86.38 106 LYS A C 1
ATOM 844 O O . LYS A 1 106 ? 14.899 -7.080 -26.499 1.00 86.38 106 LYS A O 1
ATOM 849 N N . PRO A 1 107 ? 15.651 -7.789 -28.514 1.00 83.88 107 PRO A N 1
ATOM 850 C CA . PRO A 1 107 ? 15.482 -9.217 -28.240 1.00 83.88 107 PRO A CA 1
ATOM 851 C C . PRO A 1 107 ? 16.114 -9.677 -26.920 1.00 83.88 107 PRO A C 1
ATOM 853 O O . PRO A 1 107 ? 15.503 -10.448 -26.192 1.00 83.88 107 PRO A O 1
ATOM 856 N N . GLU A 1 108 ? 17.289 -9.152 -26.568 1.00 85.25 108 GLU A N 1
ATOM 857 C CA . GLU A 1 108 ? 18.029 -9.497 -25.349 1.00 85.25 108 GLU A CA 1
ATOM 858 C C . GLU A 1 108 ? 17.343 -9.070 -24.043 1.00 85.25 108 GLU A C 1
ATOM 860 O O . GLU A 1 108 ? 17.693 -9.564 -22.972 1.00 85.25 108 GLU A O 1
ATOM 865 N N . TYR A 1 109 ? 16.375 -8.152 -24.111 1.00 81.69 109 TYR A N 1
ATOM 866 C CA . TYR A 1 109 ? 15.647 -7.669 -22.939 1.00 81.69 109 TYR A CA 1
ATOM 867 C C . T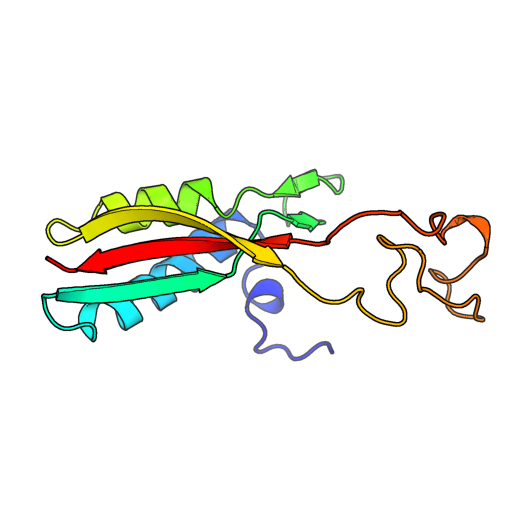YR A 1 109 ? 14.300 -8.353 -22.749 1.00 81.69 109 TYR A C 1
ATOM 869 O O . TYR A 1 109 ? 13.764 -8.302 -21.645 1.00 81.69 109 TYR A O 1
ATOM 877 N N . ILE A 1 110 ? 13.741 -8.980 -23.788 1.00 80.12 110 ILE A N 1
ATOM 878 C CA . ILE A 1 110 ? 12.451 -9.664 -23.698 1.00 80.12 110 ILE A CA 1
ATOM 879 C C . ILE A 1 110 ? 12.661 -10.998 -22.989 1.00 80.12 110 ILE A C 1
ATOM 881 O O . ILE A 1 110 ? 13.337 -11.888 -23.499 1.00 80.12 110 ILE A O 1
ATOM 885 N N . LEU A 1 111 ? 12.084 -11.131 -21.793 1.00 80.88 111 LEU A N 1
ATOM 886 C CA . LEU A 1 111 ? 12.131 -12.391 -21.061 1.00 80.88 111 LEU A CA 1
ATOM 887 C C . LEU A 1 111 ? 11.289 -13.451 -21.787 1.00 80.88 111 LEU A C 1
ATOM 889 O O . LEU A 1 111 ? 10.309 -13.095 -22.443 1.00 80.88 111 LEU A O 1
ATOM 893 N N . PRO A 1 112 ? 11.633 -14.744 -21.663 1.00 78.62 112 PRO A N 1
ATOM 894 C CA . PRO A 1 112 ? 10.788 -15.812 -22.185 1.00 78.62 112 PRO A CA 1
ATOM 895 C C . PRO A 1 112 ? 9.385 -15.736 -21.575 1.00 78.62 112 PRO A C 1
ATOM 897 O O . PRO A 1 112 ? 9.228 -15.306 -20.426 1.00 78.62 112 PRO A O 1
ATOM 900 N N . ASP A 1 113 ? 8.377 -16.167 -22.341 1.00 76.81 113 ASP A N 1
ATOM 901 C CA . ASP A 1 113 ? 7.025 -16.309 -21.806 1.00 76.81 113 ASP A CA 1
ATOM 902 C C . ASP A 1 113 ? 7.073 -17.240 -20.593 1.00 76.81 113 ASP A C 1
ATOM 904 O O . ASP A 1 113 ? 7.603 -18.352 -20.655 1.00 76.81 113 ASP A O 1
ATOM 908 N N . LYS A 1 114 ? 6.579 -16.744 -19.462 1.00 69.69 114 LYS A N 1
ATOM 909 C CA . LYS A 1 114 ? 6.519 -17.522 -18.231 1.00 69.69 114 LYS A CA 1
ATOM 910 C C . LYS A 1 114 ? 5.152 -18.178 -18.147 1.00 69.69 114 LYS A C 1
ATOM 912 O O . LYS A 1 114 ? 4.118 -17.505 -18.169 1.00 69.69 114 LYS A O 1
ATOM 917 N N . GLU A 1 115 ? 5.149 -19.498 -18.026 1.00 68.25 115 GLU A N 1
ATOM 918 C CA . GLU A 1 115 ? 3.965 -20.230 -17.595 1.00 68.25 115 GLU A CA 1
ATOM 919 C C . GLU A 1 115 ? 3.712 -19.947 -16.110 1.00 68.25 115 GLU A C 1
ATOM 921 O O . GLU A 1 115 ? 4.635 -19.959 -15.294 1.00 68.25 115 GLU A O 1
ATOM 926 N N . GLY A 1 116 ? 2.465 -19.627 -15.769 1.00 67.31 116 GLY A N 1
ATOM 927 C CA . GLY A 1 116 ? 2.064 -19.277 -14.411 1.00 67.31 116 GLY A CA 1
ATOM 928 C C . GLY A 1 116 ? 1.051 -18.138 -14.355 1.00 67.31 116 GLY A C 1
ATOM 929 O O . GLY A 1 116 ? 0.806 -17.433 -15.339 1.00 67.31 116 GLY A O 1
ATOM 930 N N . LEU A 1 117 ? 0.466 -17.978 -13.172 1.00 65.88 117 LEU A N 1
ATOM 931 C CA . LEU A 1 117 ? -0.499 -16.936 -12.848 1.00 65.88 117 LEU A CA 1
ATOM 932 C C . LEU A 1 117 ? 0.246 -15.734 -12.260 1.00 65.88 117 LEU A C 1
ATOM 934 O O . LEU A 1 117 ? 1.059 -15.885 -11.348 1.00 65.88 117 LEU A O 1
ATOM 938 N N . PHE A 1 118 ? 0.007 -14.541 -12.807 1.00 73.44 118 PHE A N 1
ATOM 939 C CA . PHE A 1 118 ? 0.517 -13.301 -12.226 1.00 73.44 118 PHE A CA 1
ATOM 940 C C . PHE A 1 118 ? -0.452 -12.863 -11.131 1.00 73.44 118 PHE A C 1
ATOM 942 O O . PHE A 1 118 ? -1.654 -12.824 -11.371 1.00 73.44 118 PHE A O 1
ATOM 949 N N . GLY A 1 119 ? 0.053 -12.555 -9.940 1.00 80.19 119 GLY A N 1
ATOM 950 C CA . GLY A 1 119 ? -0.766 -12.116 -8.817 1.00 80.19 119 GLY A CA 1
ATOM 951 C C . GLY A 1 119 ? -0.250 -10.804 -8.250 1.00 80.19 119 GLY A C 1
ATOM 952 O O . GLY A 1 119 ? 0.957 -10.661 -8.059 1.00 80.19 119 GLY A O 1
ATOM 953 N N . GLU A 1 120 ? -1.147 -9.864 -7.966 1.00 86.12 120 GLU A N 1
ATOM 954 C CA . GLU A 1 120 ? -0.818 -8.694 -7.147 1.00 86.12 120 GLU A CA 1
ATOM 955 C C . GLU A 1 120 ? -1.400 -8.876 -5.734 1.00 86.12 120 GLU A C 1
ATOM 957 O O . GLU A 1 120 ? -2.525 -9.364 -5.596 1.00 86.12 120 GLU A O 1
ATOM 962 N N . PRO A 1 121 ? -0.650 -8.549 -4.670 1.00 93.12 121 PRO A N 1
ATOM 963 C CA . PRO A 1 121 ? -1.148 -8.667 -3.305 1.00 93.12 121 PRO A CA 1
ATOM 964 C C . PRO A 1 121 ? -2.180 -7.576 -2.991 1.00 93.12 121 PRO A C 1
ATOM 966 O O . PRO A 1 121 ? -1.954 -6.391 -3.239 1.00 93.12 121 PRO A O 1
ATOM 969 N N . ILE A 1 122 ? -3.298 -7.980 -2.386 1.00 97.06 122 ILE A N 1
ATOM 970 C CA . ILE A 1 122 ? -4.294 -7.086 -1.794 1.00 97.06 122 ILE A CA 1
ATOM 971 C C . ILE A 1 122 ? -4.250 -7.249 -0.279 1.00 97.06 122 ILE A C 1
ATOM 973 O O . ILE A 1 122 ? -4.635 -8.289 0.259 1.00 97.06 122 ILE A O 1
ATOM 977 N N . TRP A 1 123 ? -3.818 -6.194 0.404 1.00 98.00 123 TRP A N 1
ATOM 978 C CA . TRP A 1 123 ? -3.754 -6.123 1.861 1.00 98.00 123 TRP A CA 1
ATOM 979 C C . TRP A 1 123 ? -5.106 -5.693 2.426 1.00 98.00 123 TRP A C 1
ATOM 981 O O . TRP A 1 123 ? -5.676 -4.699 1.966 1.00 98.00 123 TRP A O 1
ATOM 991 N N . ILE A 1 124 ? -5.628 -6.441 3.401 1.00 98.56 124 ILE A N 1
ATOM 992 C CA . ILE A 1 124 ? -6.985 -6.262 3.924 1.00 98.56 124 ILE A CA 1
ATOM 993 C C . ILE A 1 124 ? -6.934 -5.834 5.388 1.00 98.56 124 ILE A C 1
ATOM 995 O O . ILE A 1 124 ? -6.417 -6.550 6.246 1.00 98.56 124 ILE A O 1
ATOM 999 N N . TRP A 1 125 ? -7.558 -4.696 5.672 1.00 98.75 125 TRP A N 1
ATOM 1000 C CA . TRP A 1 125 ? -7.720 -4.149 7.014 1.00 98.75 125 TRP A CA 1
ATOM 1001 C C . TRP A 1 125 ? -9.192 -3.873 7.290 1.00 98.75 125 TRP A C 1
ATOM 1003 O O . TRP A 1 125 ? -9.912 -3.366 6.428 1.00 98.75 125 TRP A O 1
ATOM 1013 N N . LYS A 1 126 ? -9.655 -4.204 8.493 1.00 98.69 126 LYS A N 1
ATOM 1014 C CA . LYS A 1 126 ? -11.009 -3.899 8.957 1.00 98.69 126 LYS A CA 1
ATOM 1015 C C . LYS A 1 126 ? -10.945 -2.797 10.003 1.00 98.69 126 LYS A C 1
ATOM 1017 O O . LYS A 1 126 ? -10.092 -2.845 10.883 1.00 98.69 126 LYS A O 1
ATOM 1022 N N . LYS A 1 127 ? -11.866 -1.841 9.926 1.00 98.56 127 LYS A N 1
ATOM 1023 C CA . LYS A 1 127 ? -12.092 -0.879 11.001 1.00 98.56 127 LYS A CA 1
ATOM 1024 C C . LYS A 1 127 ? -13.047 -1.480 12.029 1.00 98.56 127 LYS A C 1
ATOM 1026 O O . LYS A 1 127 ? -14.122 -1.944 11.637 1.00 98.56 127 LYS A O 1
ATOM 1031 N N . ILE A 1 128 ? -12.657 -1.526 13.299 1.00 96.69 128 ILE A N 1
ATOM 1032 C CA . ILE A 1 128 ? -13.476 -2.073 14.393 1.00 96.69 128 ILE A CA 1
ATOM 1033 C C . ILE A 1 128 ? -14.494 -1.035 14.862 1.00 96.69 128 ILE A C 1
ATOM 1035 O O . ILE A 1 128 ? -14.141 0.157 14.987 1.00 96.69 128 ILE A O 1
#